Protein AF-A0A7K4DF28-F1 (afdb_monomer_lite)

Secondary structure (DSSP, 8-state):
--HHHHHHHHHHHHHHHHHHHS-THHHHHHHHHHHHHHHHHHIIIIIISTTTT--S-SSTTSHHHHHHHHHHHHHHHHHH---HHHHHHHHHHHHHHHTTGGGSHHHHTTTTT-SPPP---SSIIIIIIII-

Structure (mmCIF, N/CA/C/O backbone):
data_AF-A0A7K4DF28-F1
#
_entry.id   AF-A0A7K4DF28-F1
#
loop_
_atom_site.group_PDB
_atom_site.id
_atom_site.type_symbol
_atom_site.label_atom_id
_atom_site.label_alt_id
_atom_site.label_comp_id
_atom_site.label_asym_id
_atom_site.label_entity_id
_atom_site.label_seq_id
_atom_site.pdbx_PDB_ins_code
_atom_site.Cartn_x
_atom_site.Cartn_y
_atom_site.Cartn_z
_atom_site.occupancy
_atom_site.B_iso_or_equiv
_atom_site.auth_seq_id
_atom_site.auth_comp_id
_atom_site.auth_asym_id
_atom_site.auth_atom_id
_atom_site.pdbx_PDB_model_num
ATOM 1 N N . MET A 1 1 ? -3.906 -4.984 -11.553 1.00 71.94 1 MET A N 1
ATOM 2 C CA . MET A 1 1 ? -5.342 -5.399 -11.619 1.00 71.94 1 MET A CA 1
ATOM 3 C C . MET A 1 1 ? -6.189 -4.123 -11.558 1.00 71.94 1 MET A C 1
ATOM 5 O O . MET A 1 1 ? -5.682 -3.119 -11.092 1.00 71.94 1 MET A O 1
ATOM 9 N N . PHE A 1 2 ? -7.445 -4.076 -12.034 1.00 82.75 2 PHE A N 1
ATOM 10 C CA . PHE A 1 2 ? -8.188 -2.798 -12.021 1.00 82.75 2 PHE A CA 1
ATOM 11 C C . PHE A 1 2 ? -8.352 -2.228 -10.602 1.00 82.75 2 PHE A C 1
ATOM 13 O O . PHE A 1 2 ? -8.776 -2.942 -9.691 1.00 82.75 2 PHE A O 1
ATOM 20 N N . ALA A 1 3 ? -8.134 -0.917 -10.437 1.00 85.75 3 ALA A N 1
ATOM 21 C CA . ALA A 1 3 ? -8.297 -0.198 -9.164 1.00 85.75 3 ALA A CA 1
ATOM 22 C C . ALA A 1 3 ? -9.652 -0.477 -8.480 1.00 85.75 3 ALA A C 1
ATOM 24 O O . ALA A 1 3 ? -9.733 -0.620 -7.260 1.00 85.75 3 ALA A O 1
ATOM 25 N N . ALA A 1 4 ? -10.721 -0.628 -9.271 1.00 89.00 4 ALA A N 1
ATOM 26 C CA . ALA A 1 4 ? -12.053 -0.974 -8.777 1.00 89.00 4 ALA A CA 1
ATOM 27 C C . ALA A 1 4 ? -12.101 -2.348 -8.081 1.00 89.00 4 ALA A C 1
ATOM 29 O O . ALA A 1 4 ? -12.793 -2.499 -7.075 1.00 89.00 4 ALA A O 1
ATOM 30 N N . CYS A 1 5 ? -11.349 -3.338 -8.570 1.00 93.19 5 CYS A N 1
ATOM 31 C CA . CYS A 1 5 ? -11.249 -4.651 -7.935 1.00 93.19 5 CYS A CA 1
ATOM 32 C C . CYS A 1 5 ? -10.551 -4.547 -6.577 1.00 93.19 5 CYS A C 1
ATOM 34 O O . CYS A 1 5 ? -11.020 -5.134 -5.603 1.00 93.19 5 CYS A O 1
ATOM 36 N N . HIS A 1 6 ? -9.483 -3.754 -6.476 1.00 95.62 6 HIS A N 1
ATOM 37 C CA . HIS A 1 6 ? -8.809 -3.547 -5.197 1.00 95.62 6 HIS A CA 1
ATOM 38 C C . HIS A 1 6 ? -9.688 -2.794 -4.192 1.00 95.62 6 HIS A C 1
ATOM 40 O O . HIS A 1 6 ? -9.773 -3.195 -3.030 1.00 95.62 6 HIS A O 1
ATOM 46 N N . LEU A 1 7 ? -10.405 -1.757 -4.643 1.00 96.69 7 LEU A N 1
ATOM 47 C CA . LEU A 1 7 ? -11.382 -1.046 -3.818 1.00 96.69 7 LEU A CA 1
ATOM 48 C C 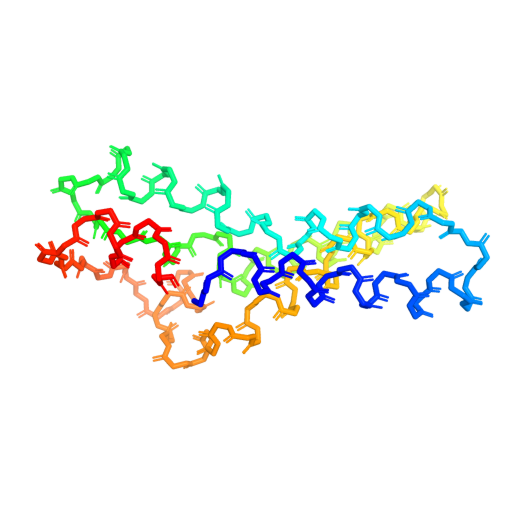. LEU A 1 7 ? -12.460 -1.999 -3.291 1.00 96.69 7 LEU A C 1
ATOM 50 O O . LEU A 1 7 ? -12.788 -1.972 -2.107 1.00 96.69 7 LEU A O 1
ATOM 54 N N . PHE A 1 8 ? -12.992 -2.858 -4.162 1.00 97.69 8 PHE A N 1
ATOM 55 C CA . PHE A 1 8 ? -14.023 -3.825 -3.806 1.00 97.69 8 PHE A CA 1
ATOM 56 C C . PHE A 1 8 ? -13.540 -4.826 -2.750 1.00 97.69 8 PHE A C 1
ATOM 58 O O . PHE A 1 8 ? -14.228 -5.035 -1.749 1.00 97.69 8 PHE A O 1
ATOM 65 N N . ILE A 1 9 ? -12.341 -5.395 -2.913 1.00 98.06 9 ILE A N 1
ATOM 66 C CA . ILE A 1 9 ? -11.765 -6.295 -1.903 1.00 98.06 9 ILE A CA 1
ATOM 67 C C . ILE A 1 9 ? -11.494 -5.551 -0.590 1.00 98.06 9 ILE A C 1
ATOM 69 O O . ILE A 1 9 ? -11.835 -6.066 0.477 1.00 98.06 9 ILE A O 1
ATOM 73 N N . GLY A 1 10 ? -10.972 -4.323 -0.651 1.00 97.88 10 GLY A N 1
ATOM 74 C CA . GLY A 1 10 ? -10.798 -3.468 0.523 1.00 97.88 10 GLY A CA 1
ATOM 75 C C . GLY A 1 10 ? -12.111 -3.248 1.281 1.00 97.88 10 GLY A C 1
ATOM 76 O O . GLY A 1 10 ? -12.158 -3.441 2.493 1.00 97.88 10 GLY A O 1
ATOM 77 N N . LEU A 1 11 ? -13.203 -2.942 0.571 1.00 98.38 11 LEU A N 1
ATOM 78 C CA . LEU A 1 11 ? -14.541 -2.792 1.154 1.00 98.38 11 LEU A CA 1
ATOM 79 C C . LEU A 1 11 ? -15.039 -4.083 1.817 1.00 98.38 11 LEU A C 1
ATOM 81 O O . LEU A 1 11 ? -15.547 -4.026 2.938 1.00 98.38 11 LEU A O 1
ATOM 85 N N . ILE A 1 12 ? -14.878 -5.244 1.168 1.00 98.38 12 ILE A N 1
ATOM 86 C CA . ILE A 1 12 ? -15.277 -6.542 1.739 1.00 98.38 12 ILE A CA 1
ATOM 87 C C . ILE A 1 12 ? -14.519 -6.814 3.040 1.00 98.38 12 ILE A C 1
ATOM 89 O O . ILE A 1 12 ? -15.140 -7.117 4.062 1.00 98.38 12 ILE A O 1
ATOM 93 N N . LEU A 1 13 ? -13.190 -6.676 3.025 1.00 98.12 13 LEU A N 1
ATOM 94 C CA . LEU A 1 13 ? -12.360 -6.862 4.218 1.00 98.12 13 LEU A CA 1
ATOM 95 C C . LEU A 1 13 ? -12.785 -5.901 5.328 1.00 98.12 13 LEU A C 1
ATOM 97 O O . LEU A 1 13 ? -12.949 -6.305 6.480 1.00 98.12 13 LEU A O 1
ATOM 101 N N . GLY A 1 14 ? -13.046 -4.650 4.964 1.00 97.94 14 GLY A N 1
ATOM 102 C CA . GLY A 1 14 ? -13.577 -3.630 5.845 1.00 97.94 14 GLY A CA 1
ATOM 103 C C . GLY A 1 14 ? -14.866 -4.027 6.541 1.00 97.94 14 GLY A C 1
ATOM 104 O O . GLY A 1 14 ? -14.957 -3.899 7.759 1.00 97.94 14 GLY A O 1
ATOM 105 N N . VAL A 1 15 ? -15.849 -4.531 5.794 1.00 98.31 15 VAL A N 1
ATOM 106 C CA . VAL A 1 15 ? -17.136 -4.985 6.344 1.00 98.31 15 VAL A CA 1
ATOM 107 C C . VAL A 1 15 ? -16.934 -6.152 7.307 1.00 98.31 15 VAL A C 1
ATOM 109 O O . VAL A 1 15 ? -17.474 -6.129 8.415 1.00 98.31 15 VAL A O 1
ATOM 112 N N . VAL A 1 16 ? -16.121 -7.141 6.925 1.00 97.81 16 VAL A N 1
ATOM 113 C CA . VAL A 1 16 ? -15.833 -8.316 7.762 1.00 97.81 16 VAL A CA 1
ATOM 114 C C . VAL A 1 16 ? -15.169 -7.906 9.078 1.00 97.81 16 VAL A C 1
ATOM 116 O O . VAL A 1 16 ? -15.572 -8.372 10.143 1.00 97.81 16 VAL A O 1
ATOM 119 N N . ILE A 1 17 ? -14.182 -7.009 9.032 1.00 96.44 17 ILE A N 1
ATOM 120 C CA . ILE A 1 17 ? -13.459 -6.555 10.227 1.00 96.44 17 ILE A CA 1
ATOM 121 C C . ILE A 1 17 ? -14.339 -5.630 11.078 1.00 96.44 17 ILE A C 1
ATOM 123 O O . ILE A 1 17 ? -14.397 -5.791 12.298 1.00 96.44 17 ILE A O 1
ATOM 127 N N . ALA A 1 18 ? -15.067 -4.698 10.458 1.00 96.94 18 ALA A N 1
ATOM 128 C CA . ALA A 1 18 ? -15.978 -3.789 11.153 1.00 96.94 18 ALA A CA 1
ATOM 129 C C . ALA A 1 18 ? -17.067 -4.549 11.921 1.00 96.94 18 ALA A C 1
ATOM 131 O O . ALA A 1 18 ? -17.394 -4.172 13.044 1.00 96.94 18 ALA A O 1
ATOM 132 N N . ALA A 1 19 ? -17.578 -5.654 11.366 1.00 95.56 19 ALA A N 1
ATOM 133 C CA . ALA A 1 19 ? -18.548 -6.514 12.043 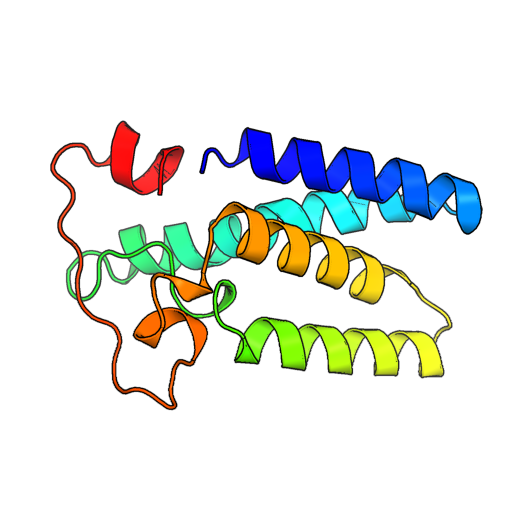1.00 95.56 19 ALA A CA 1
ATOM 134 C C . ALA A 1 19 ? -17.987 -7.177 13.316 1.00 95.56 19 ALA A C 1
ATOM 136 O O . ALA A 1 19 ? -18.749 -7.499 14.223 1.00 95.56 19 ALA A O 1
ATOM 137 N N . ARG A 1 20 ? -16.665 -7.377 13.403 1.00 93.69 20 ARG A N 1
ATOM 138 C CA . ARG A 1 20 ? -15.994 -7.973 14.572 1.00 93.69 20 ARG A CA 1
ATOM 139 C C . ARG A 1 20 ? -15.564 -6.938 15.605 1.00 93.69 20 ARG A C 1
ATOM 141 O O . ARG A 1 20 ? -15.605 -7.229 16.793 1.00 93.69 20 ARG A O 1
ATOM 148 N N . LEU A 1 21 ? -15.136 -5.759 15.156 1.00 92.06 21 LEU A N 1
ATOM 149 C CA . LEU A 1 21 ? -14.616 -4.699 16.028 1.00 92.06 21 LEU A CA 1
ATOM 150 C C . LEU A 1 21 ? -15.669 -3.657 16.434 1.00 92.06 21 LEU A C 1
ATOM 152 O O . LEU A 1 21 ? -15.398 -2.838 17.305 1.00 92.06 21 LEU A O 1
ATOM 156 N N . GLY A 1 22 ? -16.857 -3.671 15.823 1.00 93.19 22 GLY A N 1
ATOM 157 C CA . GLY A 1 22 ? -17.939 -2.732 16.132 1.00 93.19 22 GLY A CA 1
ATOM 158 C C . GLY A 1 22 ? -17.707 -1.304 15.621 1.00 93.19 22 GLY A C 1
ATOM 159 O O . GLY A 1 22 ? -18.441 -0.397 16.004 1.00 93.19 22 GLY A O 1
ATOM 160 N N . ASP A 1 23 ? -16.715 -1.085 14.751 1.00 94.12 23 ASP A N 1
ATOM 161 C CA . ASP A 1 23 ? -16.352 0.236 14.225 1.00 94.12 23 ASP A CA 1
ATOM 162 C C . ASP A 1 23 ? -16.475 0.285 12.697 1.00 94.12 23 ASP A C 1
ATOM 164 O O . ASP A 1 23 ? -15.665 -0.279 11.959 1.00 94.12 23 ASP A O 1
ATOM 168 N N . ARG A 1 24 ? -17.486 1.009 12.202 1.00 96.00 24 ARG A N 1
ATOM 169 C CA . ARG A 1 24 ? -17.770 1.135 10.762 1.00 96.00 24 ARG A CA 1
ATOM 170 C C . ARG A 1 24 ? -16.721 1.955 10.009 1.00 96.00 24 ARG A C 1
ATOM 172 O O . ARG A 1 24 ? -16.621 1.816 8.793 1.00 96.00 24 ARG A O 1
ATOM 179 N N . ARG A 1 25 ? -15.917 2.778 10.696 1.00 96.56 25 ARG A N 1
ATOM 180 C CA . ARG A 1 25 ? -14.858 3.590 10.063 1.00 96.56 25 ARG A CA 1
ATOM 181 C C . ARG A 1 25 ? -13.785 2.714 9.417 1.00 96.56 25 ARG A C 1
ATOM 183 O O . ARG A 1 25 ? -13.173 3.118 8.433 1.00 96.56 25 ARG A O 1
ATOM 190 N N . ILE A 1 26 ? -13.610 1.491 9.922 1.00 97.56 26 ILE A N 1
ATOM 191 C CA . ILE A 1 26 ? -12.690 0.482 9.383 1.00 97.56 26 ILE A CA 1
ATOM 192 C C . ILE A 1 26 ? -12.973 0.185 7.907 1.00 97.56 26 ILE A C 1
ATOM 194 O O . ILE A 1 26 ? -12.031 -0.043 7.149 1.00 97.56 26 ILE A O 1
ATOM 198 N N . ILE A 1 27 ? -14.240 0.245 7.483 1.00 98.31 27 ILE A N 1
ATOM 199 C CA . ILE A 1 27 ? -14.629 0.038 6.082 1.00 98.31 27 ILE A CA 1
ATOM 200 C C . ILE A 1 27 ? -13.945 1.069 5.182 1.00 98.31 27 ILE A C 1
ATOM 202 O O . ILE A 1 27 ? -13.347 0.713 4.174 1.00 98.31 27 ILE A O 1
ATOM 206 N N . GLY A 1 28 ? -13.975 2.344 5.578 1.00 98.19 28 GLY A N 1
ATOM 207 C CA . GLY A 1 28 ? -13.326 3.413 4.824 1.00 98.19 28 GLY A CA 1
ATOM 208 C C . GLY A 1 28 ? -11.806 3.263 4.790 1.00 98.19 28 GLY A C 1
ATOM 209 O O . GLY A 1 28 ? -11.202 3.408 3.733 1.00 98.19 28 GLY A O 1
ATOM 210 N N . PHE A 1 29 ? -11.180 2.924 5.921 1.00 98.44 29 PHE A N 1
ATOM 211 C CA . PHE A 1 29 ? -9.720 2.790 5.996 1.00 98.44 29 PHE A CA 1
ATOM 212 C C . PHE A 1 29 ? -9.178 1.604 5.192 1.00 98.44 29 PHE A C 1
ATOM 214 O O . PHE A 1 29 ? -8.192 1.749 4.476 1.00 98.44 29 PHE A O 1
ATOM 221 N N . THR A 1 30 ? -9.837 0.447 5.255 1.00 98.50 30 THR A N 1
ATOM 222 C CA . THR A 1 30 ? -9.478 -0.725 4.434 1.00 98.50 30 THR A CA 1
ATOM 223 C C . THR A 1 30 ? -9.693 -0.468 2.944 1.00 98.50 30 THR A C 1
ATOM 225 O O . THR A 1 30 ? -8.818 -0.798 2.147 1.00 98.50 30 THR A O 1
ATOM 228 N N . ALA A 1 31 ? -10.803 0.172 2.563 1.00 98.31 31 ALA A N 1
ATOM 229 C CA . ALA A 1 31 ? -11.066 0.582 1.185 1.00 98.31 31 ALA A CA 1
ATOM 230 C C . ALA A 1 31 ? -10.003 1.561 0.665 1.00 98.31 31 ALA A C 1
ATOM 232 O O . ALA A 1 31 ? -9.461 1.356 -0.419 1.00 98.31 31 ALA A O 1
ATOM 233 N N . LEU A 1 32 ? -9.653 2.574 1.467 1.00 98.38 32 LEU A N 1
ATOM 234 C CA . LEU A 1 32 ? -8.578 3.515 1.160 1.00 98.38 32 LEU A CA 1
ATOM 235 C C . LEU A 1 32 ? -7.247 2.783 0.982 1.00 98.38 32 LEU A C 1
ATOM 237 O O . LEU A 1 32 ? -6.578 2.979 -0.025 1.00 98.38 32 LEU A O 1
ATOM 241 N N . GLY A 1 33 ? -6.885 1.908 1.922 1.00 98.19 33 GLY A N 1
ATOM 242 C CA . GLY A 1 33 ? -5.672 1.098 1.832 1.00 98.19 33 GLY A CA 1
ATOM 243 C C . GLY A 1 33 ? -5.640 0.213 0.588 1.00 98.19 33 GLY A C 1
ATOM 244 O O . GLY A 1 33 ? -4.588 0.058 -0.020 1.00 98.19 33 GLY A O 1
ATOM 245 N N . GLY A 1 34 ? -6.796 -0.312 0.176 1.00 97.81 34 GLY A N 1
ATOM 246 C CA . GLY A 1 34 ? -6.943 -1.124 -1.026 1.00 97.81 34 GLY A CA 1
ATOM 247 C C . GLY A 1 34 ? -6.586 -0.383 -2.310 1.00 97.81 34 GLY A C 1
ATOM 248 O O . GLY A 1 34 ? -6.141 -1.022 -3.244 1.00 97.81 34 GLY A O 1
ATOM 249 N N . ILE A 1 35 ? -6.715 0.940 -2.382 1.00 97.38 35 ILE A N 1
ATOM 250 C CA . ILE A 1 35 ? -6.345 1.719 -3.583 1.00 97.38 35 ILE A CA 1
ATOM 251 C C . ILE A 1 35 ? -5.108 2.599 -3.379 1.00 97.38 35 ILE A C 1
ATOM 253 O O . ILE A 1 35 ? -4.629 3.220 -4.323 1.00 97.38 35 ILE A O 1
ATOM 257 N N . LEU A 1 36 ? -4.595 2.677 -2.151 1.00 97.94 36 LEU A N 1
ATOM 258 C CA . LEU A 1 36 ? -3.513 3.583 -1.784 1.00 97.94 36 LEU A CA 1
ATOM 259 C C . LEU A 1 36 ? -2.219 3.355 -2.587 1.00 97.94 36 LEU A C 1
ATOM 261 O O . LEU A 1 36 ? -1.644 4.361 -3.002 1.00 97.94 36 LEU A O 1
ATOM 265 N N . PRO A 1 37 ? -1.757 2.110 -2.840 1.00 97.56 37 PRO A N 1
ATOM 266 C CA . PRO A 1 37 ? -0.545 1.890 -3.626 1.00 97.56 37 PRO A CA 1
ATOM 267 C C . PRO A 1 37 ? -0.646 2.489 -5.027 1.00 97.56 37 PRO A C 1
ATOM 269 O O . PRO A 1 37 ? 0.213 3.275 -5.413 1.00 97.56 37 PRO A O 1
ATOM 272 N N . ASP A 1 38 ? -1.747 2.222 -5.727 1.00 95.69 38 ASP A N 1
ATOM 273 C CA . ASP A 1 38 ? -2.045 2.785 -7.045 1.00 95.69 38 ASP A CA 1
ATOM 274 C C . ASP A 1 38 ? -2.123 4.313 -7.044 1.00 95.69 38 ASP A C 1
ATOM 276 O O . ASP A 1 38 ? -1.562 4.964 -7.926 1.00 95.69 38 ASP A O 1
ATOM 280 N N . LEU A 1 39 ? -2.803 4.900 -6.054 1.00 95.69 39 LEU A N 1
ATOM 281 C CA . LEU A 1 39 ? -2.947 6.356 -5.945 1.00 95.69 39 LEU A CA 1
ATOM 282 C C . LEU A 1 39 ? -1.605 7.077 -5.772 1.00 95.69 39 LEU A C 1
ATOM 284 O O . LEU A 1 39 ? -1.499 8.246 -6.138 1.00 95.69 39 LEU A O 1
ATOM 288 N N . ILE A 1 40 ? -0.603 6.406 -5.202 1.00 96.62 40 ILE A N 1
ATOM 289 C CA . ILE A 1 40 ? 0.742 6.955 -5.019 1.00 96.62 40 ILE A CA 1
ATOM 290 C C . ILE A 1 40 ? 1.606 6.635 -6.237 1.00 96.62 40 ILE A C 1
ATOM 292 O O . ILE A 1 40 ? 2.150 7.534 -6.879 1.00 96.62 40 ILE A O 1
ATOM 296 N N . ASP A 1 41 ? 1.741 5.353 -6.553 1.00 95.75 41 ASP A N 1
ATOM 297 C CA . ASP A 1 41 ? 2.777 4.886 -7.458 1.00 95.75 41 ASP A CA 1
ATOM 298 C C . ASP A 1 41 ? 2.437 5.163 -8.922 1.00 95.75 41 ASP A C 1
ATOM 300 O O . ASP A 1 41 ? 3.348 5.477 -9.682 1.00 95.75 41 ASP A O 1
ATOM 304 N N . LYS A 1 42 ? 1.163 5.135 -9.339 1.00 93.00 42 LYS A N 1
ATOM 305 C CA . LYS A 1 42 ? 0.810 5.414 -10.742 1.00 93.00 42 LYS A CA 1
ATOM 306 C C . LYS A 1 42 ? 1.094 6.866 -11.136 1.00 93.00 42 LYS A C 1
ATOM 308 O O . LYS A 1 42 ? 1.769 7.064 -12.146 1.00 93.00 42 LYS A O 1
ATOM 313 N N . PRO A 1 43 ? 0.673 7.900 -10.377 1.00 92.62 43 PRO A N 1
ATOM 314 C CA . PRO A 1 43 ? 1.047 9.276 -10.701 1.00 92.62 43 PRO A CA 1
ATOM 315 C C . PRO A 1 43 ? 2.560 9.498 -10.659 1.00 92.62 43 PRO A C 1
ATOM 317 O O . PRO A 1 43 ? 3.118 10.135 -11.550 1.00 92.62 43 PRO A O 1
ATOM 320 N N . VAL A 1 44 ? 3.250 8.951 -9.657 1.00 94.69 44 VAL A N 1
ATOM 321 C CA . VAL A 1 44 ? 4.703 9.121 -9.538 1.00 94.69 44 VAL A CA 1
ATOM 322 C C . VAL A 1 44 ? 5.430 8.414 -10.684 1.00 94.69 44 VAL A C 1
ATOM 324 O O . VAL A 1 44 ? 6.271 9.015 -11.345 1.00 94.69 44 VAL A O 1
ATOM 327 N N . GLY A 1 45 ? 5.086 7.162 -10.957 1.00 93.19 45 GLY A N 1
ATOM 328 C CA . GLY A 1 45 ? 5.733 6.318 -11.950 1.00 93.19 45 GLY A CA 1
ATOM 329 C C . GLY A 1 45 ? 5.452 6.733 -13.388 1.00 93.19 45 GLY A C 1
ATOM 330 O O . GLY A 1 45 ? 6.385 6.848 -14.179 1.00 93.19 45 GLY A O 1
ATOM 331 N N . HIS A 1 46 ? 4.185 6.983 -13.721 1.00 90.19 46 HIS A N 1
ATOM 332 C CA . HIS A 1 46 ? 3.771 7.286 -15.089 1.00 90.19 46 HIS A CA 1
ATOM 333 C C . HIS A 1 46 ? 3.781 8.777 -15.407 1.00 90.19 46 HIS A C 1
ATOM 335 O O . HIS A 1 46 ? 4.042 9.132 -16.543 1.00 90.19 46 HIS A O 1
ATOM 341 N N . ILE A 1 47 ? 3.525 9.681 -14.457 1.00 89.31 47 ILE A N 1
ATOM 342 C CA . ILE A 1 47 ? 3.494 11.124 -14.765 1.00 89.31 47 ILE A CA 1
ATOM 343 C C . ILE A 1 47 ? 4.846 11.765 -14.458 1.00 89.31 47 ILE A C 1
ATOM 345 O O . ILE A 1 47 ? 5.440 12.392 -15.332 1.00 89.31 47 ILE A O 1
ATOM 349 N N . LEU A 1 48 ? 5.356 11.604 -13.233 1.00 91.38 48 LEU A N 1
ATOM 350 C CA . LEU A 1 48 ? 6.594 12.277 -12.817 1.00 91.38 48 LEU A CA 1
ATOM 351 C C . LEU A 1 48 ? 7.851 11.585 -13.359 1.00 91.38 48 LEU A C 1
ATOM 353 O O . LEU A 1 48 ? 8.811 12.254 -13.732 1.00 91.38 48 LEU A O 1
ATOM 357 N N . LEU A 1 49 ? 7.840 10.252 -13.413 1.00 91.56 49 LEU A N 1
ATOM 358 C CA . LEU A 1 49 ? 8.970 9.419 -13.839 1.00 91.56 49 LEU A CA 1
ATOM 359 C C . LEU A 1 49 ? 8.731 8.749 -15.201 1.00 91.56 49 LEU A C 1
ATOM 361 O O . LEU A 1 49 ? 9.381 7.754 -15.526 1.00 91.56 49 LEU A O 1
ATOM 365 N N . ALA A 1 50 ? 7.839 9.318 -16.017 1.00 87.62 50 ALA A N 1
ATOM 366 C CA . ALA A 1 50 ? 7.475 8.808 -17.341 1.00 87.62 50 ALA A CA 1
ATOM 367 C C . ALA A 1 50 ? 8.690 8.588 -18.258 1.00 87.62 50 ALA A C 1
ATOM 369 O O . ALA A 1 50 ? 8.750 7.621 -19.005 1.00 87.62 50 ALA A O 1
ATOM 370 N N . GLY A 1 51 ? 9.665 9.502 -18.211 1.00 85.56 51 GLY A N 1
ATOM 371 C CA . GLY A 1 51 ? 10.842 9.465 -19.083 1.00 85.56 51 GLY A CA 1
ATOM 372 C C . GLY A 1 51 ? 11.970 8.549 -18.603 1.00 85.56 51 GLY A C 1
ATOM 373 O O . GLY A 1 51 ? 12.935 8.365 -19.336 1.00 85.56 51 GLY A O 1
ATOM 374 N N . SER A 1 52 ? 11.888 8.011 -17.381 1.00 89.44 52 SER A N 1
ATOM 375 C CA . SER A 1 52 ? 12.976 7.236 -16.767 1.00 89.44 52 SER A CA 1
ATOM 376 C C . SER A 1 52 ? 12.560 5.841 -16.307 1.00 89.44 52 SER A C 1
ATOM 378 O O . SER A 1 52 ? 13.307 4.896 -16.532 1.00 89.44 52 SER A O 1
ATOM 380 N N . LEU A 1 53 ? 11.394 5.696 -15.671 1.00 89.88 53 LEU A N 1
ATOM 381 C CA . LEU A 1 53 ? 10.894 4.416 -15.157 1.00 89.88 53 LEU A CA 1
ATOM 382 C C . LEU A 1 53 ? 9.598 3.986 -15.835 1.00 89.88 53 LEU A C 1
ATOM 384 O O . LEU A 1 53 ? 9.485 2.832 -16.241 1.00 89.88 53 LEU A O 1
ATOM 388 N N . ASN A 1 54 ? 8.626 4.897 -15.924 1.00 90.25 54 ASN A N 1
ATOM 389 C CA . ASN A 1 54 ? 7.300 4.624 -16.471 1.00 90.25 54 ASN A CA 1
ATOM 390 C C . ASN A 1 54 ? 6.651 3.350 -15.889 1.00 90.25 54 ASN A C 1
ATOM 392 O O . ASN A 1 54 ? 6.226 2.493 -16.645 1.00 90.25 54 ASN A O 1
ATOM 396 N N . SER A 1 55 ? 6.619 3.176 -14.564 1.00 91.62 55 SER A N 1
ATOM 397 C CA . SER A 1 55 ? 6.084 1.966 -13.903 1.00 91.62 55 SER A CA 1
ATOM 398 C C . SER A 1 55 ? 5.233 2.342 -12.695 1.00 91.62 55 SER A C 1
ATOM 400 O O . SER A 1 55 ? 5.732 3.027 -11.805 1.00 91.62 55 SER A O 1
ATOM 402 N N . GLY A 1 56 ? 3.996 1.847 -12.617 1.00 91.88 56 GLY A N 1
ATOM 403 C CA . GLY A 1 56 ? 3.065 2.088 -11.509 1.00 91.88 56 GLY A CA 1
ATOM 404 C C . GLY A 1 56 ? 3.291 1.207 -10.279 1.00 91.88 56 GLY A C 1
ATOM 405 O O . GLY A 1 56 ? 2.547 1.298 -9.311 1.00 91.88 56 GLY A O 1
ATOM 406 N N . ARG A 1 57 ? 4.315 0.350 -10.298 1.00 93.75 57 ARG A N 1
ATOM 407 C CA . ARG A 1 57 ? 4.671 -0.561 -9.199 1.00 93.75 57 ARG A CA 1
ATOM 408 C C . ARG A 1 57 ? 6.045 -0.194 -8.652 1.00 93.75 57 ARG A C 1
ATOM 410 O O . ARG A 1 57 ? 7.049 -0.762 -9.087 1.00 93.75 57 ARG A O 1
ATOM 417 N N . ILE A 1 58 ? 6.089 0.796 -7.762 1.00 94.94 58 ILE A N 1
ATOM 418 C CA . ILE A 1 58 ? 7.327 1.338 -7.189 1.00 94.94 58 ILE A CA 1
ATOM 419 C C . ILE A 1 58 ? 7.293 1.268 -5.654 1.00 94.94 58 ILE A C 1
ATOM 421 O O . ILE A 1 58 ? 7.281 0.173 -5.093 1.00 94.94 58 ILE A O 1
ATOM 425 N N . VAL A 1 59 ? 7.330 2.405 -4.957 1.00 96.00 59 VAL A N 1
ATOM 426 C CA . VAL A 1 59 ? 7.577 2.472 -3.514 1.00 96.00 59 VAL A CA 1
ATOM 427 C C . VAL A 1 59 ? 6.397 1.935 -2.706 1.00 96.00 59 VAL A C 1
ATOM 429 O O . VAL A 1 59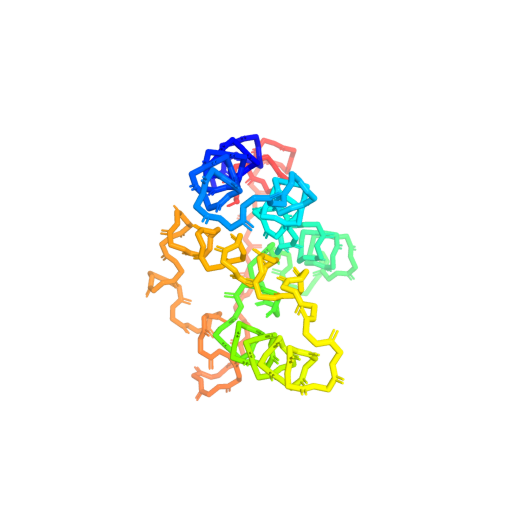 ? 6.614 1.122 -1.808 1.00 96.00 59 VAL A O 1
ATOM 432 N N . ALA A 1 60 ? 5.162 2.356 -2.993 1.00 97.44 60 ALA A N 1
ATOM 433 C CA . ALA A 1 60 ? 3.988 1.949 -2.218 1.00 97.44 60 ALA A CA 1
ATOM 434 C C . ALA A 1 60 ? 3.589 0.480 -2.459 1.00 97.44 60 ALA A C 1
ATOM 436 O O . ALA A 1 60 ? 2.987 -0.166 -1.595 1.00 97.44 60 ALA A O 1
ATOM 437 N N . HIS A 1 61 ? 3.995 -0.085 -3.595 1.00 97.44 61 HIS A N 1
ATOM 438 C CA . HIS A 1 61 ? 3.899 -1.516 -3.876 1.00 97.44 61 HIS A CA 1
ATOM 439 C C . HIS A 1 61 ? 5.012 -2.360 -3.233 1.00 97.44 61 HIS A C 1
ATOM 441 O O . HIS A 1 61 ? 4.952 -3.586 -3.298 1.00 97.44 61 HIS A O 1
ATOM 447 N N . GLY A 1 62 ? 6.010 -1.747 -2.590 1.00 97.75 62 GLY A N 1
ATOM 448 C CA . GLY A 1 62 ? 7.117 -2.447 -1.937 1.00 97.75 62 GLY A CA 1
ATOM 449 C C . GLY A 1 62 ? 6.773 -3.034 -0.560 1.00 97.75 62 GLY A C 1
ATOM 450 O O . GLY A 1 62 ? 5.936 -2.513 0.186 1.00 97.75 62 GLY A O 1
ATOM 451 N N . LEU A 1 63 ? 7.483 -4.095 -0.165 1.00 98.00 63 LEU A N 1
ATOM 452 C CA . LEU A 1 63 ? 7.415 -4.669 1.185 1.00 98.00 63 LEU A CA 1
ATOM 453 C C . LEU A 1 63 ? 7.877 -3.679 2.247 1.00 98.00 63 LEU A C 1
ATOM 455 O O . LEU A 1 63 ? 7.305 -3.650 3.332 1.00 98.00 63 LEU A O 1
ATOM 459 N N . LEU A 1 64 ? 8.885 -2.854 1.948 1.00 97.81 64 LEU A N 1
ATOM 460 C CA . LEU A 1 64 ? 9.362 -1.844 2.890 1.00 97.81 64 LEU A CA 1
ATOM 461 C C . LEU A 1 64 ? 8.237 -0.875 3.273 1.00 97.81 64 LEU A C 1
ATOM 463 O O . LEU A 1 64 ? 8.052 -0.597 4.456 1.00 97.81 64 LEU A O 1
ATOM 467 N N . PHE A 1 65 ? 7.440 -0.422 2.301 1.00 98.38 65 PHE A N 1
ATOM 468 C CA . PHE A 1 65 ? 6.274 0.417 2.567 1.00 98.38 65 PHE A CA 1
ATOM 469 C C . PHE A 1 65 ? 5.254 -0.304 3.453 1.00 98.38 65 PHE A C 1
ATOM 471 O O . PHE A 1 65 ? 4.833 0.246 4.471 1.00 98.38 65 PHE A O 1
ATOM 478 N N . LEU A 1 66 ? 4.915 -1.558 3.129 1.00 98.50 66 LEU A N 1
ATOM 479 C CA . LEU A 1 66 ? 3.985 -2.356 3.930 1.00 98.50 66 LEU A CA 1
ATOM 480 C C . LEU A 1 66 ? 4.485 -2.563 5.372 1.00 98.50 66 LEU A C 1
ATOM 482 O O . LEU A 1 66 ? 3.702 -2.455 6.317 1.00 98.50 66 LEU A O 1
ATOM 486 N N . ILE A 1 67 ? 5.781 -2.824 5.562 1.00 98.50 67 ILE A N 1
ATOM 487 C CA . ILE A 1 67 ? 6.409 -3.008 6.878 1.00 98.50 67 ILE A CA 1
ATOM 488 C C . ILE A 1 67 ? 6.368 -1.707 7.680 1.00 98.50 67 ILE A C 1
ATOM 490 O O . ILE A 1 67 ? 5.921 -1.716 8.827 1.00 98.50 67 ILE A O 1
ATOM 494 N N . LEU A 1 68 ? 6.776 -0.582 7.089 1.00 98.44 68 LEU A N 1
ATOM 495 C CA . LEU A 1 68 ? 6.754 0.718 7.763 1.00 98.44 68 LEU A CA 1
ATOM 496 C C . LEU A 1 68 ? 5.327 1.122 8.146 1.00 98.44 68 LEU A C 1
ATOM 498 O O . LEU A 1 68 ? 5.095 1.563 9.273 1.00 98.44 68 LEU A O 1
ATOM 502 N N . LEU A 1 69 ? 4.357 0.900 7.256 1.00 98.38 69 LEU A N 1
ATOM 503 C CA . LEU A 1 69 ? 2.946 1.161 7.528 1.00 98.38 69 LEU A CA 1
ATOM 504 C C . LEU A 1 69 ? 2.405 0.245 8.638 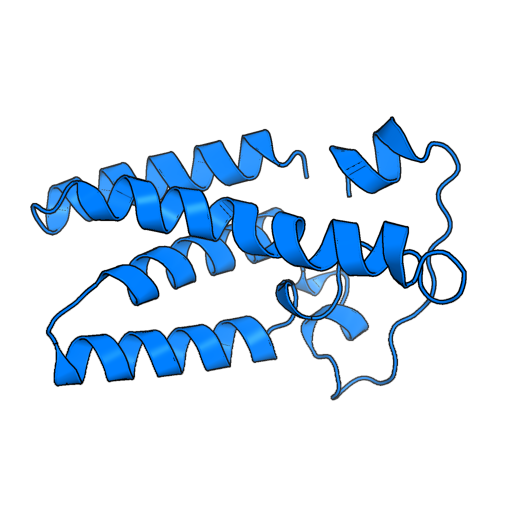1.00 98.38 69 LEU A C 1
ATOM 506 O O . LEU A 1 69 ? 1.664 0.696 9.512 1.00 98.38 69 LEU A O 1
ATOM 510 N N . SER A 1 70 ? 2.825 -1.024 8.664 1.00 98.50 70 SER A N 1
ATOM 511 C CA . SER A 1 70 ? 2.506 -1.970 9.742 1.00 98.50 70 SER A CA 1
ATOM 512 C C . SER A 1 70 ? 3.062 -1.503 11.088 1.00 98.50 70 SER A C 1
ATOM 514 O O . SER A 1 70 ? 2.330 -1.459 12.078 1.00 98.50 70 SER A O 1
ATOM 516 N N . MET A 1 71 ? 4.337 -1.106 11.130 1.00 98.62 71 MET A N 1
ATOM 517 C CA . MET A 1 71 ? 4.989 -0.591 12.336 1.00 98.62 71 MET A CA 1
ATOM 518 C C . MET A 1 71 ? 4.300 0.677 12.844 1.00 98.62 71 MET A C 1
ATOM 520 O O . MET A 1 71 ? 3.978 0.767 14.030 1.00 98.62 71 MET A O 1
ATOM 524 N N . ALA A 1 72 ? 4.014 1.625 11.949 1.00 98.25 72 ALA A N 1
ATOM 525 C CA . ALA A 1 72 ? 3.293 2.848 12.278 1.00 98.25 72 ALA A CA 1
ATOM 526 C C . ALA A 1 72 ? 1.877 2.547 12.793 1.00 98.25 72 ALA A C 1
ATOM 528 O O . ALA A 1 72 ? 1.441 3.136 13.781 1.00 98.25 72 ALA A O 1
ATOM 529 N N . GLY A 1 73 ? 1.176 1.586 12.183 1.00 98.00 73 GLY A N 1
ATOM 530 C CA . GLY A 1 73 ? -0.146 1.150 12.629 1.00 98.00 73 GLY A CA 1
ATOM 531 C C . GLY A 1 73 ? -0.134 0.559 14.035 1.00 98.00 73 GLY A C 1
ATOM 532 O O . GLY A 1 73 ? -0.961 0.930 14.869 1.00 98.00 73 GLY A O 1
ATOM 533 N N . ILE A 1 74 ? 0.842 -0.301 14.334 1.00 98.25 74 ILE A N 1
ATOM 534 C CA . ILE A 1 74 ? 1.025 -0.881 15.670 1.00 98.25 74 ILE A CA 1
ATOM 535 C C . ILE A 1 74 ? 1.368 0.205 16.699 1.00 98.25 74 ILE A C 1
ATOM 537 O O . ILE A 1 74 ? 0.822 0.191 17.805 1.00 98.25 74 ILE A O 1
ATOM 541 N N . ALA A 1 75 ? 2.253 1.143 16.354 1.00 98.12 75 ALA A N 1
ATOM 542 C CA . ALA A 1 75 ? 2.624 2.251 17.231 1.00 98.12 75 ALA A CA 1
ATOM 543 C C . ALA A 1 75 ? 1.414 3.148 17.544 1.00 98.12 75 ALA A C 1
ATOM 545 O O . ALA A 1 75 ? 1.123 3.409 18.712 1.00 98.12 75 ALA A O 1
ATOM 546 N N . LEU A 1 76 ? 0.650 3.537 16.517 1.00 97.38 76 LEU A N 1
ATOM 547 C CA . LEU A 1 76 ? -0.547 4.363 16.669 1.00 97.38 76 LEU A CA 1
ATOM 548 C C . LEU A 1 76 ? -1.621 3.666 17.513 1.00 97.38 76 LEU A C 1
ATOM 550 O O . LEU A 1 76 ? -2.238 4.291 18.378 1.00 97.38 76 LEU A O 1
ATOM 554 N N . TRP A 1 77 ? -1.813 2.362 17.314 1.00 96.88 77 TRP A N 1
ATOM 555 C CA . TRP A 1 77 ? -2.719 1.579 18.144 1.00 96.88 77 TRP A CA 1
ATOM 556 C C . TRP A 1 77 ? -2.264 1.539 19.607 1.00 96.88 77 TRP A C 1
ATOM 558 O O . TRP A 1 77 ? -3.086 1.709 20.506 1.00 96.88 77 TRP A O 1
ATOM 568 N N . ARG A 1 78 ? -0.962 1.385 19.878 1.00 97.12 78 ARG A N 1
ATOM 569 C CA . ARG A 1 78 ? -0.445 1.400 21.255 1.00 97.12 78 ARG A CA 1
ATOM 570 C C . ARG A 1 78 ? -0.641 2.743 21.954 1.00 97.12 78 ARG A C 1
ATOM 572 O O . ARG A 1 78 ? -0.933 2.746 23.147 1.00 97.12 78 ARG A O 1
ATOM 579 N N . TRP A 1 79 ? -0.507 3.854 21.235 1.00 96.56 79 TRP A N 1
ATOM 580 C CA . TRP A 1 79 ? -0.615 5.195 21.816 1.00 96.56 79 TRP A CA 1
ATOM 581 C C . TRP A 1 79 ? -2.051 5.701 21.938 1.00 96.56 79 TRP A C 1
ATOM 583 O O . TRP A 1 79 ? -2.396 6.309 22.945 1.00 96.56 79 TRP A O 1
ATOM 593 N N . GLN A 1 80 ? -2.890 5.457 20.932 1.00 95.38 80 GLN A N 1
ATOM 594 C CA . GLN A 1 80 ? -4.216 6.081 20.830 1.00 95.38 80 GLN A CA 1
ATOM 595 C C . GLN A 1 80 ? -5.364 5.071 20.748 1.00 95.38 80 GLN A C 1
ATOM 597 O O . GLN A 1 80 ? -6.518 5.467 20.613 1.00 95.38 80 GLN A O 1
ATOM 602 N N . ARG A 1 81 ? -5.069 3.762 20.774 1.00 93.75 81 ARG A N 1
ATOM 603 C CA . ARG A 1 81 ? -6.045 2.678 20.536 1.00 93.75 81 ARG A CA 1
ATOM 604 C C . ARG A 1 81 ? -6.800 2.817 19.208 1.00 93.75 81 ARG A C 1
ATOM 606 O O . ARG A 1 81 ? -7.865 2.233 19.033 1.00 93.75 81 ARG A O 1
ATOM 613 N N . SER A 1 82 ? -6.227 3.550 18.252 1.00 93.88 82 SER A N 1
ATOM 614 C CA . SER A 1 82 ? -6.798 3.735 16.921 1.00 93.88 82 SER A CA 1
ATOM 615 C C . SER A 1 82 ? -6.421 2.575 16.004 1.00 93.88 82 SER A C 1
ATOM 617 O O . SER A 1 82 ? -5.243 2.278 15.814 1.00 93.88 82 SER A O 1
ATOM 619 N N . PHE A 1 83 ? -7.429 1.942 15.403 1.00 95.38 83 PHE A N 1
ATOM 620 C CA . PHE A 1 83 ? -7.256 0.882 14.404 1.00 95.38 83 PHE A CA 1
ATOM 621 C C . PHE A 1 83 ? -7.155 1.409 12.970 1.00 95.38 83 PHE A C 1
ATOM 623 O O . PHE A 1 83 ? -6.965 0.614 12.055 1.00 95.38 83 PHE A O 1
ATOM 630 N N . ALA A 1 84 ? -7.264 2.726 12.762 1.00 95.69 84 ALA A N 1
ATOM 631 C CA . ALA A 1 84 ? -7.332 3.328 11.432 1.00 95.69 84 ALA A CA 1
ATOM 632 C C . ALA A 1 84 ? -6.167 2.893 10.536 1.00 95.69 84 ALA A C 1
ATOM 634 O O . ALA A 1 84 ? -6.376 2.356 9.454 1.00 95.69 84 ALA A O 1
ATOM 635 N N . LEU A 1 85 ? -4.936 3.050 11.023 1.00 97.38 85 LEU A N 1
ATOM 636 C CA . LEU A 1 85 ? -3.754 2.757 10.222 1.00 97.38 85 LEU A CA 1
ATOM 637 C C . LEU A 1 85 ? -3.523 1.249 10.054 1.00 97.38 85 LEU A C 1
ATOM 639 O O . LEU A 1 85 ? -3.108 0.827 8.985 1.00 97.38 85 LEU A O 1
ATOM 643 N N . ILE A 1 86 ? -3.888 0.426 11.046 1.00 98.00 86 ILE A N 1
ATOM 644 C CA . ILE A 1 86 ? -3.891 -1.042 10.907 1.00 98.00 86 ILE A CA 1
ATOM 645 C C . ILE A 1 86 ? -4.882 -1.476 9.817 1.00 98.00 86 ILE A C 1
ATOM 647 O O . ILE A 1 86 ? -4.550 -2.306 8.975 1.00 98.00 86 ILE A O 1
ATOM 651 N N . ALA A 1 87 ? -6.085 -0.899 9.802 1.00 98.19 87 ALA A N 1
ATOM 652 C CA . ALA A 1 87 ? -7.093 -1.162 8.781 1.00 98.19 87 ALA A CA 1
ATOM 653 C C . ALA A 1 87 ? -6.602 -0.750 7.382 1.00 98.19 87 ALA A C 1
ATOM 655 O O . ALA A 1 87 ? -6.730 -1.529 6.438 1.00 98.19 87 ALA A O 1
ATOM 656 N N . THR A 1 88 ? -5.962 0.415 7.254 1.00 98.62 88 THR A N 1
ATOM 657 C CA . THR A 1 88 ? -5.311 0.834 6.003 1.00 98.62 88 THR A CA 1
ATOM 658 C C . THR A 1 88 ? -4.225 -0.153 5.573 1.00 98.62 88 THR A C 1
ATOM 660 O O . THR A 1 88 ? -4.201 -0.555 4.413 1.00 98.62 88 THR A O 1
ATOM 663 N N . THR A 1 89 ? -3.372 -0.615 6.493 1.00 98.62 89 THR A N 1
ATOM 664 C CA . THR A 1 89 ? -2.337 -1.625 6.209 1.00 98.62 89 THR A CA 1
ATOM 665 C C . THR A 1 89 ? -2.928 -2.928 5.679 1.00 98.62 89 THR A C 1
ATOM 667 O O . THR A 1 89 ? -2.385 -3.498 4.739 1.00 98.62 89 THR A O 1
ATOM 670 N N . ILE A 1 90 ? -4.054 -3.393 6.229 1.00 98.50 90 ILE A N 1
ATOM 671 C CA . ILE A 1 90 ? -4.749 -4.589 5.726 1.00 98.50 90 ILE A CA 1
ATOM 672 C C . ILE A 1 90 ? -5.219 -4.376 4.281 1.00 98.50 90 ILE A C 1
ATOM 674 O O . ILE A 1 90 ? -5.053 -5.264 3.446 1.00 98.50 90 ILE A O 1
ATOM 678 N N . GLY A 1 91 ? -5.751 -3.190 3.972 1.00 98.56 91 GLY A N 1
ATOM 679 C CA . GLY A 1 91 ? -6.090 -2.805 2.602 1.00 98.56 91 GLY A CA 1
ATOM 680 C C . GLY A 1 91 ? -4.879 -2.873 1.667 1.00 98.56 91 GLY A C 1
ATOM 681 O O . GLY A 1 91 ? -4.937 -3.556 0.646 1.00 98.56 91 GLY A O 1
ATOM 682 N N . VAL A 1 92 ? -3.756 -2.260 2.054 1.00 98.69 92 VAL A N 1
ATOM 683 C CA . VAL A 1 92 ? -2.501 -2.269 1.275 1.00 98.69 92 VAL A CA 1
ATOM 684 C C . VAL A 1 92 ? -1.968 -3.691 1.079 1.00 98.69 92 VAL A C 1
ATOM 686 O O . VAL A 1 92 ? -1.571 -4.055 -0.025 1.00 98.69 92 VAL A O 1
ATOM 689 N N . ALA A 1 93 ? -1.995 -4.527 2.118 1.00 98.62 93 ALA A N 1
ATOM 690 C CA . ALA A 1 93 ? -1.577 -5.923 2.016 1.00 98.62 93 ALA A CA 1
ATOM 691 C C . ALA A 1 93 ? -2.453 -6.695 1.019 1.00 98.62 93 ALA A C 1
ATOM 693 O O . ALA A 1 93 ? -1.932 -7.416 0.170 1.00 98.62 93 ALA A O 1
ATOM 694 N N . SER A 1 94 ? -3.778 -6.506 1.078 1.00 98.38 94 SER A N 1
ATOM 695 C CA . SER A 1 94 ? -4.699 -7.119 0.117 1.00 98.38 94 SER A CA 1
ATOM 696 C C . SER A 1 94 ? -4.419 -6.658 -1.312 1.00 98.38 94 SER A C 1
ATOM 698 O O . SER A 1 94 ? -4.440 -7.479 -2.225 1.00 98.38 94 SER A O 1
ATOM 700 N N . HIS A 1 95 ? -4.069 -5.380 -1.494 1.00 97.81 95 HIS A N 1
ATOM 701 C CA . HIS A 1 95 ? -3.679 -4.838 -2.786 1.00 97.81 95 HIS A CA 1
ATOM 702 C C . HIS A 1 95 ? -2.456 -5.576 -3.335 1.00 97.81 95 HIS A C 1
ATOM 704 O O . HIS A 1 95 ? -2.560 -6.183 -4.395 1.00 97.81 95 HIS A O 1
ATOM 710 N N . GLN A 1 96 ? -1.347 -5.617 -2.584 1.00 97.75 96 GLN A N 1
ATOM 711 C CA . GLN A 1 96 ? -0.111 -6.280 -3.023 1.00 97.75 96 GLN A CA 1
ATOM 712 C C . GLN A 1 96 ? -0.302 -7.779 -3.315 1.00 97.75 96 GLN A C 1
ATOM 714 O O . GLN A 1 96 ? 0.348 -8.316 -4.213 1.00 97.75 96 GLN A O 1
ATOM 719 N N . ILE A 1 97 ? -1.196 -8.455 -2.580 1.00 97.75 97 ILE A N 1
ATOM 720 C CA . ILE A 1 97 ? -1.546 -9.861 -2.826 1.00 97.75 97 ILE A CA 1
ATOM 721 C C . ILE A 1 97 ? -2.282 -10.026 -4.153 1.00 97.75 97 ILE A C 1
ATOM 723 O O . ILE A 1 97 ? -1.910 -10.883 -4.952 1.00 97.75 97 ILE A O 1
ATOM 727 N N . LEU A 1 98 ? -3.317 -9.219 -4.393 1.00 96.62 98 LEU A N 1
ATOM 728 C CA . LEU A 1 98 ? -4.103 -9.287 -5.629 1.00 96.62 98 LEU A CA 1
ATOM 729 C C . LEU A 1 98 ? -3.262 -8.939 -6.856 1.00 96.62 98 LEU A C 1
ATOM 731 O O . LEU A 1 98 ? -3.474 -9.477 -7.938 1.00 96.62 98 LEU A O 1
ATOM 735 N N . ASP A 1 99 ? -2.282 -8.072 -6.653 1.00 95.31 99 ASP A N 1
ATOM 736 C CA . ASP A 1 99 ? -1.314 -7.687 -7.659 1.00 95.31 99 ASP A CA 1
ATOM 737 C C . ASP A 1 99 ? -0.165 -8.676 -7.837 1.00 95.31 99 ASP A C 1
ATOM 739 O O . ASP A 1 99 ? 0.677 -8.484 -8.718 1.00 95.31 99 ASP A O 1
ATOM 743 N N . THR A 1 100 ? -0.129 -9.740 -7.031 1.00 95.94 100 THR A N 1
ATOM 744 C CA . THR A 1 100 ? 0.896 -10.786 -7.063 1.00 95.94 100 THR A CA 1
ATOM 745 C C . THR A 1 100 ? 2.309 -10.210 -7.019 1.00 95.94 100 THR A C 1
ATOM 747 O O . THR A 1 100 ? 3.182 -10.624 -7.776 1.00 95.94 100 THR A O 1
ATOM 750 N N . MET A 1 101 ? 2.552 -9.232 -6.138 1.00 96.00 101 MET A N 1
ATOM 751 C CA . MET A 1 101 ? 3.804 -8.459 -6.138 1.00 96.00 101 MET A CA 1
ATOM 752 C C . MET A 1 101 ? 5.075 -9.321 -6.041 1.00 96.00 101 MET A C 1
ATOM 754 O O . MET A 1 101 ? 6.120 -8.927 -6.558 1.00 96.00 101 MET A O 1
ATOM 758 N N . TRP A 1 102 ? 4.986 -10.535 -5.487 1.00 95.81 102 TRP A N 1
ATOM 759 C CA . TRP A 1 102 ? 6.071 -11.526 -5.501 1.00 95.81 102 TRP A CA 1
ATOM 760 C C . TRP A 1 102 ? 6.574 -11.909 -6.898 1.00 95.81 102 TRP A C 1
ATOM 762 O O . TRP A 1 102 ? 7.728 -12.309 -7.029 1.00 95.81 102 TRP A O 1
ATOM 772 N N . ALA A 1 103 ? 5.757 -11.765 -7.942 1.00 95.50 103 ALA A N 1
ATOM 773 C CA . ALA A 1 103 ? 6.157 -11.991 -9.329 1.00 95.50 103 ALA A CA 1
ATOM 774 C C . ALA A 1 103 ? 7.044 -10.862 -9.895 1.00 95.50 103 ALA A C 1
ATOM 776 O O . ALA A 1 103 ? 7.663 -11.033 -10.942 1.00 95.50 103 ALA A O 1
ATOM 777 N N . SER A 1 104 ? 7.147 -9.725 -9.197 1.00 94.06 104 SER A N 1
ATOM 778 C CA . SER A 1 104 ? 8.014 -8.592 -9.538 1.00 94.06 104 SER A CA 1
ATOM 779 C C . SER A 1 104 ? 9.007 -8.319 -8.395 1.00 94.06 104 SER A C 1
ATOM 781 O O . SER A 1 104 ? 8.948 -7.259 -7.761 1.00 94.06 104 SER A O 1
ATOM 783 N N . PRO A 1 105 ? 9.934 -9.256 -8.108 1.00 94.94 105 PRO A N 1
ATOM 784 C CA . PRO A 1 105 ? 10.733 -9.251 -6.883 1.00 94.94 105 PRO A CA 1
ATOM 785 C C . PRO A 1 105 ? 11.604 -8.001 -6.734 1.00 94.94 105 PRO A C 1
ATOM 787 O O . PRO A 1 105 ? 11.723 -7.485 -5.628 1.00 94.94 105 PRO A O 1
ATOM 790 N N . VAL A 1 106 ? 12.160 -7.460 -7.824 1.00 95.62 106 VAL A N 1
ATOM 791 C CA . VAL A 1 106 ? 12.960 -6.223 -7.767 1.00 95.62 106 VAL A CA 1
ATOM 792 C C . VAL A 1 106 ? 12.143 -5.061 -7.202 1.00 95.62 106 VAL A C 1
ATOM 794 O O . VAL A 1 106 ? 12.610 -4.379 -6.297 1.00 95.62 106 VAL A O 1
ATOM 797 N N . ALA A 1 107 ? 10.905 -4.875 -7.672 1.00 95.50 107 ALA A N 1
ATOM 798 C CA . ALA A 1 107 ? 10.023 -3.829 -7.159 1.00 95.50 107 ALA A CA 1
ATOM 799 C C . ALA A 1 107 ? 9.560 -4.129 -5.725 1.00 95.50 107 ALA A C 1
ATOM 801 O O . ALA A 1 107 ? 9.571 -3.247 -4.871 1.00 95.50 107 ALA A O 1
ATOM 802 N N . TRP A 1 108 ? 9.195 -5.382 -5.435 1.00 97.38 108 TRP A N 1
ATOM 803 C CA . TRP A 1 108 ? 8.644 -5.742 -4.129 1.00 97.38 108 TRP A CA 1
ATOM 804 C C . TRP A 1 108 ? 9.679 -5.667 -2.999 1.00 97.38 108 TRP A C 1
ATOM 806 O O . TRP A 1 108 ? 9.362 -5.210 -1.903 1.00 97.38 108 TRP A O 1
ATOM 816 N N . TYR A 1 109 ? 10.925 -6.062 -3.266 1.00 97.50 109 TYR A N 1
ATOM 817 C CA . TYR A 1 109 ? 12.030 -6.036 -2.302 1.00 97.50 109 TYR A CA 1
ATOM 818 C C . TYR A 1 109 ? 12.935 -4.803 -2.437 1.00 97.50 109 TYR A C 1
ATOM 820 O O . TYR A 1 109 ? 13.977 -4.750 -1.779 1.00 97.50 109 TYR A O 1
ATOM 828 N N . PHE A 1 110 ? 12.587 -3.816 -3.271 1.00 96.00 110 PHE A N 1
ATOM 829 C CA . PHE A 1 110 ? 13.374 -2.590 -3.414 1.00 96.00 110 PHE A CA 1
ATOM 830 C C . PHE A 1 110 ? 13.632 -1.942 -2.035 1.00 96.00 110 PHE A C 1
ATOM 832 O O . PHE A 1 110 ? 12.701 -1.838 -1.228 1.00 96.00 110 PHE A O 1
ATOM 839 N N . PRO A 1 111 ? 14.867 -1.490 -1.733 1.00 95.12 111 PRO A N 1
ATOM 840 C CA . PRO A 1 111 ? 16.046 -1.390 -2.610 1.00 95.12 111 PRO A CA 1
ATOM 841 C C . PRO A 1 111 ? 16.998 -2.604 -2.586 1.00 95.12 111 PRO A C 1
ATOM 843 O O . PRO A 1 111 ? 18.099 -2.530 -3.125 1.00 95.12 111 PRO A O 1
ATOM 846 N N . LEU A 1 112 ? 16.622 -3.717 -1.950 1.00 96.81 112 LEU A N 1
ATOM 847 C CA . LEU A 1 112 ? 17.544 -4.819 -1.641 1.00 96.81 112 LEU A CA 1
ATOM 848 C C . LEU A 1 112 ? 17.998 -5.616 -2.871 1.00 96.81 112 LEU A C 1
ATOM 850 O O . LEU A 1 112 ? 19.109 -6.138 -2.877 1.00 96.81 112 LEU A O 1
ATOM 854 N N . LEU A 1 113 ? 17.150 -5.723 -3.897 1.00 95.94 113 LEU A N 1
ATOM 855 C CA . LEU A 1 113 ? 17.415 -6.523 -5.102 1.00 95.94 113 LEU A CA 1
ATOM 856 C C . LEU A 1 113 ? 17.865 -5.685 -6.311 1.00 95.94 113 LEU A C 1
ATOM 858 O O . LEU A 1 113 ? 17.863 -6.182 -7.435 1.00 95.94 113 LEU A O 1
ATOM 862 N N . GLY A 1 114 ? 18.269 -4.432 -6.084 1.00 93.81 114 GLY A N 1
ATOM 863 C CA . GLY A 1 114 ? 18.749 -3.521 -7.124 1.00 93.81 114 GLY A CA 1
ATOM 864 C C . GLY A 1 114 ? 17.745 -2.425 -7.510 1.00 93.81 114 GLY A C 1
ATOM 865 O O . GLY A 1 114 ? 16.705 -2.275 -6.865 1.00 93.81 114 GLY A O 1
ATOM 866 N N . PRO A 1 115 ? 18.077 -1.608 -8.527 1.00 94.12 115 PRO A N 1
ATOM 867 C CA . PRO A 1 115 ? 17.241 -0.495 -8.969 1.00 94.12 115 PRO A CA 1
ATOM 868 C C . PRO A 1 115 ? 15.985 -0.971 -9.711 1.00 94.12 115 PRO A C 1
ATOM 870 O O . PRO A 1 115 ? 15.966 -2.056 -10.289 1.00 94.12 115 PRO A O 1
ATOM 873 N N . TYR A 1 116 ? 14.950 -0.125 -9.747 1.00 93.75 116 TYR A N 1
ATOM 874 C CA . TYR A 1 116 ? 13.770 -0.365 -10.581 1.00 93.75 116 TYR A CA 1
ATOM 875 C C . TYR A 1 116 ? 14.149 -0.486 -12.060 1.00 93.75 116 TYR A C 1
ATOM 877 O O . TYR A 1 116 ? 15.019 0.233 -12.554 1.00 93.75 116 TYR A O 1
ATOM 885 N N . THR A 1 117 ? 13.449 -1.363 -12.776 1.00 87.94 117 THR A N 1
ATOM 886 C CA . THR A 1 117 ? 13.601 -1.514 -14.224 1.00 87.94 117 THR A CA 1
ATOM 887 C C . THR A 1 117 ? 12.518 -0.726 -14.956 1.00 87.94 117 THR A C 1
ATOM 889 O O . THR A 1 117 ? 11.348 -0.839 -14.573 1.00 87.94 117 THR A O 1
ATOM 892 N N . PRO A 1 118 ? 12.865 0.032 -16.011 1.00 88.19 118 PRO A N 1
ATOM 893 C CA . PRO A 1 118 ? 11.874 0.732 -16.815 1.00 88.19 118 PRO A CA 1
ATOM 894 C C . PRO A 1 118 ? 10.874 -0.232 -17.464 1.00 88.19 118 PRO A C 1
ATOM 896 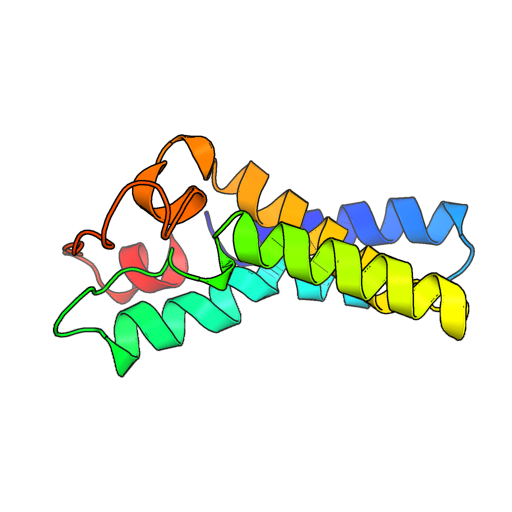O O . PRO A 1 118 ? 11.235 -1.362 -17.808 1.00 88.19 118 PRO A O 1
ATOM 899 N N . ARG A 1 119 ? 9.629 0.213 -17.657 1.00 84.44 119 ARG A N 1
ATOM 900 C CA . ARG A 1 119 ? 8.606 -0.521 -18.418 1.00 84.44 119 ARG A CA 1
ATOM 901 C C . ARG A 1 119 ? 8.151 0.273 -19.637 1.00 84.44 119 ARG A C 1
ATOM 903 O O . ARG A 1 119 ? 8.098 1.502 -19.620 1.00 84.44 119 ARG A O 1
ATOM 910 N N . GLU A 1 120 ? 7.761 -0.449 -20.682 1.00 82.19 120 GLU A N 1
ATOM 911 C CA . GLU A 1 120 ? 7.132 0.132 -21.867 1.00 82.19 120 GLU A CA 1
ATOM 912 C C . GLU A 1 120 ? 5.659 -0.266 -21.960 1.00 82.19 120 GLU A C 1
ATOM 914 O O . GLU A 1 120 ? 5.293 -1.424 -21.755 1.00 82.19 120 GLU A O 1
ATOM 919 N N . PHE A 1 121 ? 4.811 0.705 -22.302 1.00 76.06 121 PHE A N 1
ATOM 920 C CA . PHE A 1 121 ? 3.369 0.523 -22.438 1.00 76.06 121 PHE A CA 1
ATOM 921 C C . PHE A 1 121 ? 2.909 1.009 -23.811 1.00 76.06 121 PHE A C 1
ATOM 923 O O . PHE A 1 121 ? 3.049 2.182 -24.140 1.00 76.06 121 PHE A O 1
ATOM 930 N N . THR A 1 122 ? 2.313 0.117 -24.604 1.00 69.44 122 THR A N 1
ATOM 931 C CA . THR A 1 122 ? 1.795 0.434 -25.948 1.00 69.44 122 THR A CA 1
ATOM 932 C C . THR A 1 122 ? 0.416 1.106 -25.925 1.00 69.44 122 THR A C 1
ATOM 934 O O . THR A 1 122 ? 0.095 1.876 -26.825 1.00 69.44 122 THR A O 1
ATOM 937 N N . ASN A 1 123 ? -0.397 0.859 -24.889 1.00 71.94 123 ASN A N 1
ATOM 938 C CA . ASN A 1 123 ? -1.683 1.524 -24.647 1.00 71.94 123 ASN A CA 1
ATOM 939 C C . ASN A 1 123 ? -1.670 2.180 -23.264 1.00 71.94 123 ASN A C 1
ATOM 941 O O . ASN A 1 123 ? -1.961 1.538 -22.256 1.00 71.94 123 ASN A O 1
ATOM 945 N N . TYR A 1 124 ? -1.314 3.459 -23.222 1.00 68.00 124 TYR A N 1
ATOM 946 C CA . TYR A 1 124 ? -1.034 4.165 -21.976 1.00 68.00 124 TYR A CA 1
ATOM 947 C C . TYR A 1 124 ? -2.241 4.224 -21.025 1.00 68.00 124 TYR A C 1
ATOM 949 O O . TYR A 1 124 ? -2.133 3.900 -19.846 1.00 68.00 124 TYR A O 1
ATOM 957 N N . PHE A 1 125 ? -3.428 4.552 -21.537 1.00 69.62 125 PHE A N 1
ATOM 958 C CA . PHE A 1 125 ? -4.629 4.627 -20.701 1.00 69.62 125 PHE A CA 1
ATOM 959 C C . PHE A 1 125 ? -5.129 3.246 -20.269 1.00 69.62 125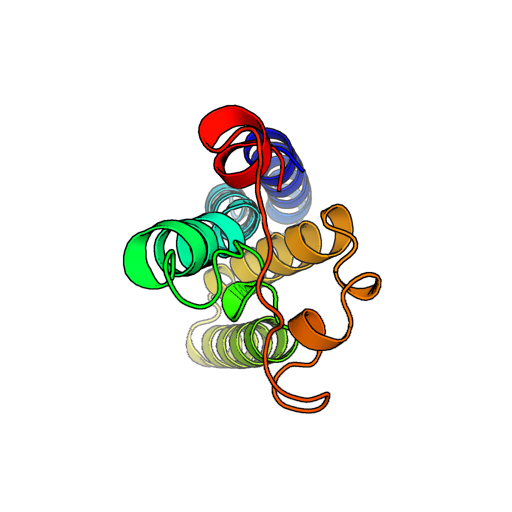 PHE A C 1
ATOM 961 O O . PHE A 1 125 ? -5.436 3.044 -19.097 1.00 69.62 125 PHE A O 1
ATOM 968 N N . GLY A 1 126 ? -5.200 2.290 -21.199 1.00 68.44 126 GLY A N 1
ATOM 969 C CA . GLY A 1 126 ? -5.722 0.956 -20.898 1.00 68.44 126 GLY A CA 1
ATOM 970 C C . GLY A 1 126 ? -4.778 0.132 -20.029 1.00 68.44 126 GLY A C 1
ATOM 971 O O . GLY A 1 126 ? -5.195 -0.428 -19.020 1.00 68.44 126 GLY A O 1
ATOM 972 N N . ASN A 1 127 ? -3.501 0.081 -20.401 1.00 68.94 127 ASN A N 1
ATOM 973 C CA . ASN A 1 127 ? -2.554 -0.848 -19.800 1.00 68.94 127 ASN A CA 1
ATOM 974 C C . ASN A 1 127 ? -1.760 -0.225 -18.653 1.00 68.94 127 ASN A C 1
ATOM 976 O O . ASN A 1 127 ? -1.578 -0.902 -17.654 1.00 68.94 127 ASN A O 1
ATOM 980 N N . ALA A 1 128 ? -1.323 1.034 -18.761 1.00 67.81 128 ALA A N 1
ATOM 981 C CA . ALA A 1 128 ? -0.503 1.653 -17.714 1.00 67.81 128 ALA A CA 1
ATOM 982 C C . ALA A 1 128 ? -1.359 2.196 -16.557 1.00 67.81 128 ALA A C 1
ATOM 984 O O . ALA A 1 128 ? -1.083 1.959 -15.390 1.00 67.81 128 ALA A O 1
ATOM 985 N N . ILE A 1 129 ? -2.454 2.901 -16.865 1.00 69.62 129 ILE A N 1
ATOM 986 C CA . ILE A 1 129 ? -3.274 3.539 -15.820 1.00 69.62 129 ILE A CA 1
ATOM 987 C C . ILE A 1 129 ? -4.307 2.570 -15.228 1.00 69.62 129 ILE A C 1
ATOM 989 O O . ILE A 1 129 ? -4.482 2.510 -14.006 1.00 69.62 129 ILE A O 1
ATOM 993 N N . LEU A 1 130 ? -5.032 1.839 -16.082 1.00 69.44 130 LEU A N 1
ATOM 994 C CA . LEU A 1 130 ? -6.179 1.042 -15.639 1.00 69.44 130 LEU A CA 1
ATOM 995 C C . LEU A 1 130 ? -5.829 -0.399 -15.254 1.00 69.44 130 LEU A C 1
ATOM 997 O O . LEU A 1 130 ? -6.437 -0.908 -14.313 1.00 69.44 130 LEU A O 1
ATOM 1001 N N . ALA A 1 131 ? -4.920 -1.059 -15.979 1.00 66.88 131 ALA A N 1
ATOM 1002 C CA . ALA A 1 131 ? -4.716 -2.505 -15.857 1.00 66.88 131 ALA A CA 1
ATOM 1003 C C . ALA A 1 131 ? -3.451 -2.925 -15.098 1.00 66.88 131 ALA A C 1
ATOM 1005 O O . ALA A 1 131 ? -3.501 -3.975 -14.440 1.00 66.88 131 ALA A O 1
ATOM 1006 N N . GLU A 1 132 ? -2.360 -2.149 -15.184 1.00 70.25 132 GLU A N 1
ATOM 1007 C CA . GLU A 1 132 ? -1.207 -2.319 -14.289 1.00 70.25 132 GLU A CA 1
ATOM 1008 C C . GLU A 1 132 ? -1.703 -2.277 -12.851 1.00 70.25 132 GLU A C 1
ATOM 1010 O O . GLU A 1 132 ? -1.476 -3.299 -12.173 1.00 70.25 132 GLU A O 1
#

Sequence (132 aa):
MFAACHLFIGLILGVVIAARLGDRRIIGFTALGGILPDLIDKPVGHILLAGSLNSGRIVAHGLLFLILLSMAGIALWRWQRSFALIATTIGVASHQILDTMWASPVAWYFPLLGPYTPREFTNYFGNAILAE

Foldseek 3Di:
DFLVVLLVVLQVVQVVVCVVVVHNVLSVLSSCLSNVLQVPQLCCQCPVVVPPANASQADLLAPVVLVVLCVVQVVCCVPPVDNSSVSSSNSNVSNNVVVVCVVVCVRHHPPPNHDHHHDDDPDCVPPRNGND

pLDDT: mean 92.91, std 8.37, range [66.88, 98.69]

Radius of gyration: 15.32 Å; chains: 1; bounding box: 37×24×48 Å